Protein AF-A0A1F1Q9G0-F1 (afdb_monomer_lite)

Sequence (66 aa):
MGTAFIILDDKAKGNTCYALNGVGISCIPDSQLQADNQRQLSPHEIQPEPTPAMAPGRWIDERYQL

pLDDT: mean 72.0, std 10.39, range [53.03, 88.12]

Structure (mmCIF, N/CA/C/O backbone):
data_AF-A0A1F1Q9G0-F1
#
_entry.id   AF-A0A1F1Q9G0-F1
#
loop_
_atom_site.group_PDB
_atom_site.id
_atom_site.type_symbol
_atom_site.label_atom_id
_atom_site.label_alt_id
_atom_site.label_comp_id
_atom_site.label_asym_id
_atom_site.label_entity_id
_atom_site.label_seq_id
_atom_site.pdbx_PDB_ins_code
_atom_site.Cartn_x
_atom_site.Cartn_y
_atom_site.Cartn_z
_atom_site.occupancy
_atom_site.B_iso_or_equiv
_atom_site.auth_seq_id
_atom_site.auth_comp_id
_atom_site.auth_asym_id
_atom_site.auth_atom_id
_atom_site.pdbx_PDB_model_num
ATOM 1 N N . MET A 1 1 ? 12.614 -15.038 -21.061 1.00 53.03 1 MET A N 1
ATOM 2 C CA . MET A 1 1 ? 11.947 -13.720 -21.121 1.00 53.03 1 MET A CA 1
ATOM 3 C C . MET A 1 1 ? 11.845 -13.216 -19.691 1.00 53.03 1 MET A C 1
ATOM 5 O O . MET A 1 1 ? 11.164 -13.854 -18.903 1.00 53.03 1 MET A O 1
ATOM 9 N N . GLY A 1 2 ? 12.625 -12.203 -19.311 1.00 59.91 2 GLY A N 1
ATOM 10 C CA . GLY A 1 2 ? 12.634 -11.699 -17.935 1.00 59.91 2 GLY A CA 1
ATOM 11 C C . GLY A 1 2 ? 11.437 -10.787 -17.696 1.00 59.91 2 GLY A C 1
ATOM 12 O O . GLY A 1 2 ? 11.263 -9.808 -18.415 1.00 59.91 2 GLY A O 1
ATOM 13 N N . THR A 1 3 ? 10.606 -11.105 -16.710 1.00 68.56 3 THR A N 1
ATOM 14 C CA . THR A 1 3 ? 9.584 -10.187 -16.201 1.00 68.56 3 THR A CA 1
ATOM 15 C C . THR A 1 3 ? 10.284 -9.022 -15.512 1.00 68.56 3 THR A C 1
ATOM 17 O O . THR A 1 3 ? 10.882 -9.195 -14.452 1.00 68.56 3 THR A O 1
ATOM 20 N N . ALA A 1 4 ? 10.247 -7.843 -16.129 1.00 71.31 4 ALA A N 1
ATOM 21 C CA . ALA A 1 4 ? 10.731 -6.620 -15.503 1.00 71.31 4 ALA A CA 1
ATOM 22 C C . ALA A 1 4 ? 9.701 -6.128 -14.477 1.00 71.31 4 ALA A C 1
ATOM 24 O O . ALA A 1 4 ? 8.520 -5.978 -14.803 1.00 71.31 4 ALA A O 1
ATOM 25 N N . PHE A 1 5 ? 10.170 -5.880 -13.258 1.00 79.88 5 PHE A N 1
ATOM 26 C CA . PHE A 1 5 ? 9.391 -5.336 -12.155 1.00 79.88 5 PHE A CA 1
ATOM 27 C C . PHE A 1 5 ? 9.891 -3.935 -11.823 1.00 79.88 5 PHE A C 1
ATOM 29 O O . PHE A 1 5 ? 11.100 -3.716 -11.743 1.00 79.88 5 PHE A O 1
ATOM 36 N N . ILE A 1 6 ? 8.966 -2.994 -11.654 1.00 84.31 6 ILE A N 1
ATOM 37 C CA . ILE A 1 6 ? 9.269 -1.587 -11.396 1.00 84.31 6 ILE A CA 1
ATOM 38 C C . ILE A 1 6 ? 8.750 -1.234 -10.006 1.00 84.31 6 ILE A C 1
ATOM 40 O O . ILE A 1 6 ? 7.601 -1.526 -9.672 1.00 84.31 6 ILE A O 1
ATOM 44 N N . ILE A 1 7 ? 9.601 -0.588 -9.214 1.00 85.62 7 ILE A N 1
ATOM 45 C CA . ILE A 1 7 ? 9.219 0.005 -7.935 1.00 85.62 7 ILE A CA 1
ATOM 46 C C . ILE A 1 7 ? 8.944 1.484 -8.194 1.00 85.62 7 ILE A C 1
ATOM 48 O O . ILE A 1 7 ? 9.811 2.197 -8.700 1.00 85.62 7 ILE A O 1
ATOM 52 N N . LEU A 1 8 ? 7.733 1.926 -7.876 1.00 83.38 8 LEU A N 1
ATOM 53 C CA . LEU A 1 8 ? 7.325 3.322 -7.920 1.00 83.38 8 LEU A CA 1
ATOM 54 C C . LEU A 1 8 ? 7.105 3.787 -6.487 1.00 83.38 8 LEU A C 1
ATOM 56 O O . LEU A 1 8 ? 6.163 3.355 -5.835 1.00 83.38 8 LEU A O 1
ATOM 60 N N . ASP A 1 9 ? 7.982 4.648 -6.000 1.00 84.06 9 ASP A N 1
ATOM 61 C CA . ASP A 1 9 ? 7.873 5.240 -4.673 1.00 84.06 9 ASP A CA 1
ATOM 62 C C . ASP A 1 9 ? 7.280 6.648 -4.818 1.00 84.06 9 ASP A C 1
ATOM 64 O O . ASP A 1 9 ? 7.884 7.520 -5.448 1.00 84.06 9 ASP A O 1
ATOM 68 N N . ASP A 1 10 ? 6.068 6.855 -4.301 1.00 81.00 10 ASP A N 1
ATOM 69 C CA . ASP A 1 10 ? 5.405 8.157 -4.308 1.00 81.00 10 ASP A CA 1
ATOM 70 C C . ASP A 1 10 ? 5.475 8.765 -2.904 1.00 81.00 10 ASP A C 1
ATOM 72 O O . ASP A 1 10 ? 4.609 8.571 -2.046 1.00 81.00 10 ASP A O 1
ATOM 76 N N . LYS A 1 11 ? 6.536 9.544 -2.669 1.00 76.56 11 LYS A N 1
ATOM 77 C CA . LYS A 1 11 ? 6.742 10.259 -1.401 1.00 76.56 11 LYS A CA 1
ATOM 78 C C . LYS A 1 11 ? 5.653 11.281 -1.082 1.00 76.56 11 LYS A C 1
ATOM 80 O O . LYS A 1 11 ? 5.468 11.602 0.088 1.00 76.56 11 LYS A O 1
ATOM 85 N N . ALA A 1 12 ? 4.939 11.799 -2.083 1.00 78.25 12 ALA A N 1
ATOM 86 C CA . ALA A 1 12 ? 3.873 12.772 -1.858 1.00 78.25 12 ALA A CA 1
ATOM 87 C C . ALA A 1 12 ? 2.631 12.121 -1.230 1.00 78.25 12 ALA A C 1
ATOM 89 O O . ALA A 1 12 ? 1.957 12.741 -0.408 1.00 78.25 12 ALA A O 1
ATOM 90 N N . LYS A 1 13 ? 2.338 10.870 -1.598 1.00 78.50 13 LYS A N 1
ATOM 91 C CA . LYS A 1 13 ? 1.242 10.067 -1.048 1.00 78.50 13 LYS A CA 1
ATOM 92 C C . LYS A 1 13 ? 1.683 9.100 0.047 1.00 78.50 13 LYS A C 1
ATOM 94 O O . LYS A 1 13 ? 0.815 8.517 0.694 1.00 78.50 13 LYS A O 1
ATOM 99 N N . GLY A 1 14 ? 2.989 8.944 0.261 1.00 83.44 14 GLY A N 1
ATOM 100 C CA . GLY A 1 14 ? 3.553 8.027 1.249 1.00 83.44 14 GLY A CA 1
ATOM 101 C C . GLY A 1 14 ? 3.177 6.581 0.944 1.00 83.44 14 GLY A C 1
ATOM 102 O O . GLY A 1 14 ? 2.684 5.872 1.823 1.00 83.44 14 GLY A O 1
ATOM 103 N N . ASN A 1 15 ? 3.299 6.169 -0.319 1.00 86.44 15 ASN A N 1
ATOM 104 C CA . ASN A 1 15 ? 3.070 4.791 -0.725 1.00 86.44 15 ASN A CA 1
ATOM 105 C C . ASN A 1 15 ? 4.167 4.280 -1.664 1.00 86.44 15 ASN A C 1
ATOM 107 O O . ASN A 1 15 ? 4.729 5.007 -2.483 1.00 86.44 15 ASN A O 1
ATOM 111 N N . THR A 1 16 ? 4.428 2.983 -1.557 1.00 87.44 16 THR A N 1
ATOM 112 C CA . THR A 1 16 ? 5.297 2.252 -2.469 1.00 87.44 16 THR A CA 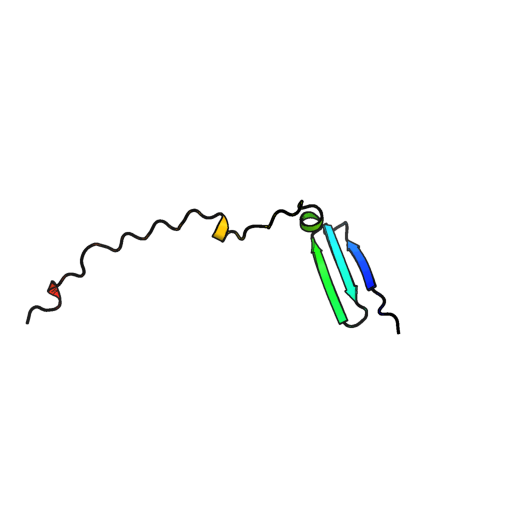1
ATOM 113 C C . THR A 1 16 ? 4.436 1.335 -3.323 1.00 87.44 16 THR A C 1
ATOM 115 O O . THR A 1 16 ? 3.715 0.465 -2.828 1.00 87.44 16 THR A O 1
ATOM 118 N N . CYS A 1 17 ? 4.507 1.534 -4.631 1.00 87.69 17 CYS A N 1
ATOM 119 C CA . CYS A 1 17 ? 3.823 0.745 -5.633 1.00 87.69 17 CYS A CA 1
ATOM 120 C C . CYS A 1 17 ? 4.792 -0.168 -6.382 1.00 87.69 17 CYS A C 1
ATOM 122 O O . CYS A 1 17 ? 5.940 0.152 -6.676 1.00 87.69 17 CYS A O 1
ATOM 124 N N . TYR A 1 18 ? 4.266 -1.321 -6.742 1.00 86.81 18 TYR A N 1
ATOM 125 C CA . TYR A 1 18 ? 4.946 -2.426 -7.371 1.00 86.81 18 TYR A CA 1
ATOM 126 C C . TYR A 1 18 ? 4.229 -2.725 -8.679 1.00 86.81 18 TYR A C 1
ATOM 128 O O . TYR A 1 18 ? 3.085 -3.184 -8.667 1.00 86.81 18 TYR A O 1
ATOM 136 N N . ALA A 1 19 ? 4.874 -2.428 -9.804 1.00 86.38 19 ALA A N 1
ATOM 137 C CA . ALA A 1 19 ? 4.294 -2.597 -11.128 1.00 86.38 19 ALA A CA 1
ATOM 138 C C . ALA A 1 19 ? 4.969 -3.745 -11.881 1.00 86.38 19 ALA A C 1
ATOM 140 O O . ALA A 1 19 ? 6.182 -3.760 -12.108 1.00 86.38 19 ALA A O 1
ATOM 141 N N . LEU A 1 20 ? 4.145 -4.698 -12.307 1.00 84.06 20 LEU A N 1
ATOM 142 C CA . LEU A 1 20 ? 4.506 -5.761 -13.233 1.00 84.06 20 LEU A CA 1
ATOM 143 C C . LEU A 1 20 ? 4.025 -5.332 -14.617 1.00 84.06 20 LEU A C 1
ATOM 145 O O . LEU A 1 20 ? 2.819 -5.174 -14.825 1.00 84.06 20 LEU A O 1
ATOM 149 N N . ASN A 1 21 ? 4.956 -5.132 -15.553 1.00 80.44 21 ASN A N 1
ATOM 150 C CA . ASN A 1 21 ? 4.648 -4.640 -16.898 1.00 80.44 21 ASN A CA 1
ATOM 151 C C . ASN A 1 21 ? 3.557 -5.490 -17.575 1.00 80.44 21 ASN A C 1
ATOM 153 O O . ASN A 1 21 ? 3.814 -6.612 -18.003 1.00 80.44 21 ASN A O 1
ATOM 157 N N . GLY A 1 22 ? 2.340 -4.944 -17.662 1.00 73.38 22 GLY A N 1
ATOM 158 C CA . GLY A 1 22 ? 1.194 -5.581 -18.317 1.00 73.38 22 GLY A CA 1
ATOM 159 C C . GLY A 1 22 ? 0.405 -6.593 -17.477 1.00 73.38 22 GLY A C 1
ATOM 160 O O . GLY A 1 22 ? -0.542 -7.169 -18.001 1.00 73.38 22 GLY A O 1
ATOM 161 N N . VAL A 1 23 ? 0.754 -6.813 -16.202 1.00 83.88 23 VAL A N 1
ATOM 162 C CA . VAL A 1 23 ? 0.067 -7.796 -15.334 1.00 83.88 23 VAL A CA 1
ATOM 163 C C . VAL A 1 23 ? -0.732 -7.115 -14.227 1.00 83.88 23 VAL A C 1
ATOM 165 O O . VAL A 1 23 ? -1.849 -7.528 -13.930 1.00 83.88 23 VAL A O 1
ATOM 168 N N . GLY A 1 24 ? -0.189 -6.057 -13.624 1.00 81.94 24 GLY A N 1
ATOM 169 C CA . GLY A 1 24 ? -0.883 -5.349 -12.555 1.00 81.94 24 GLY A CA 1
ATOM 170 C C . GLY A 1 24 ? 0.024 -4.440 -11.742 1.00 81.94 24 GLY A C 1
ATOM 171 O O . GLY A 1 24 ? 1.252 -4.491 -11.847 1.00 81.94 24 GLY A O 1
ATOM 172 N N . ILE A 1 25 ? -0.614 -3.602 -10.930 1.00 88.12 25 ILE A N 1
ATOM 173 C CA . ILE A 1 25 ? 0.038 -2.676 -10.008 1.00 88.12 25 ILE A CA 1
ATOM 174 C C . ILE A 1 25 ? -0.513 -2.962 -8.611 1.00 88.12 25 ILE A C 1
ATOM 176 O O . ILE A 1 25 ? -1.728 -3.025 -8.431 1.00 88.12 25 ILE A O 1
ATOM 180 N N . SER A 1 26 ? 0.374 -3.136 -7.634 1.00 85.81 26 SER A N 1
ATOM 181 C CA . SER A 1 26 ? 0.025 -3.282 -6.219 1.00 85.81 26 SER A CA 1
ATOM 182 C C . SER A 1 26 ? 0.679 -2.163 -5.422 1.00 85.81 26 SER A C 1
ATOM 184 O O . SER A 1 26 ? 1.882 -1.967 -5.543 1.00 85.81 26 SER A O 1
ATOM 186 N N . CYS A 1 27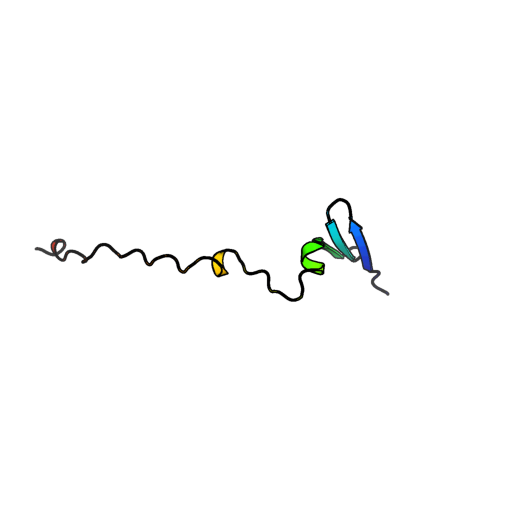 ? -0.090 -1.423 -4.627 1.00 88.00 27 CYS A N 1
ATOM 187 C CA . CYS A 1 27 ? 0.410 -0.297 -3.841 1.00 88.00 27 CYS A CA 1
ATOM 188 C C . CYS A 1 27 ? 0.222 -0.554 -2.351 1.00 88.00 27 CYS A C 1
ATOM 190 O O . CYS A 1 27 ? -0.870 -0.916 -1.915 1.00 88.00 27 CYS A O 1
ATOM 192 N N . ILE A 1 28 ? 1.278 -0.321 -1.578 1.00 85.94 28 ILE A N 1
ATOM 193 C CA . ILE A 1 28 ? 1.302 -0.472 -0.126 1.00 85.94 28 ILE A CA 1
ATOM 194 C C . ILE A 1 28 ? 1.664 0.892 0.478 1.00 85.94 28 ILE A C 1
ATOM 196 O O . ILE A 1 28 ? 2.644 1.494 0.044 1.00 85.94 28 ILE A O 1
ATOM 200 N N . PRO A 1 29 ? 0.894 1.422 1.443 1.00 84.81 29 PRO A N 1
ATOM 201 C CA . PRO A 1 29 ? 1.270 2.654 2.129 1.00 84.81 29 PRO A CA 1
ATOM 202 C C . PRO A 1 29 ? 2.543 2.440 2.958 1.00 84.81 29 PRO A C 1
ATOM 204 O O . PRO A 1 29 ? 2.711 1.400 3.593 1.00 84.81 29 PRO A O 1
ATOM 207 N N . ASP A 1 30 ? 3.425 3.436 2.996 1.00 80.56 30 ASP A N 1
ATOM 208 C CA . ASP A 1 30 ? 4.734 3.339 3.655 1.00 80.56 30 ASP A CA 1
ATOM 209 C C . ASP A 1 30 ? 4.614 3.096 5.167 1.00 80.56 30 ASP A C 1
ATOM 211 O O . ASP A 1 30 ? 5.480 2.462 5.771 1.00 80.56 30 ASP A O 1
ATOM 215 N N . SER A 1 31 ? 3.501 3.518 5.777 1.00 76.19 31 SER A N 1
ATOM 216 C CA . SER A 1 31 ? 3.179 3.206 7.173 1.00 76.19 31 SER A CA 1
ATOM 217 C C . SER A 1 31 ? 3.084 1.702 7.442 1.00 76.19 31 SER A C 1
ATOM 219 O O . SER A 1 31 ? 3.440 1.267 8.530 1.00 76.19 31 SER A O 1
ATOM 221 N N . GLN A 1 32 ? 2.661 0.903 6.458 1.00 74.38 32 GLN A N 1
ATOM 222 C CA . GLN A 1 32 ? 2.623 -0.562 6.552 1.00 74.38 32 GLN A CA 1
ATOM 223 C C . GLN A 1 32 ? 3.985 -1.201 6.264 1.00 74.38 32 GLN A C 1
ATOM 225 O O . GLN A 1 32 ? 4.221 -2.330 6.677 1.00 74.38 32 GLN A O 1
ATOM 230 N N . LEU A 1 33 ? 4.884 -0.505 5.560 1.00 74.75 33 LEU A N 1
ATOM 231 C CA . LEU A 1 33 ? 6.244 -0.997 5.311 1.00 74.75 33 LEU A CA 1
ATOM 232 C C . LEU A 1 33 ? 7.138 -0.837 6.544 1.00 74.75 33 LEU A C 1
ATOM 234 O O . LEU A 1 33 ? 8.047 -1.636 6.746 1.00 74.75 33 LEU A O 1
ATOM 238 N N . GLN A 1 34 ? 6.879 0.190 7.359 1.00 68.81 34 GLN A N 1
ATOM 239 C CA . GLN A 1 34 ? 7.568 0.425 8.632 1.00 68.81 34 GLN A CA 1
ATOM 240 C C . GLN A 1 34 ? 6.835 -0.145 9.850 1.00 68.81 34 GLN A C 1
ATOM 242 O O . GLN A 1 34 ? 7.406 -0.145 10.940 1.00 68.81 34 GLN A O 1
ATOM 247 N N . ALA A 1 35 ? 5.595 -0.621 9.699 1.00 62.88 35 ALA A N 1
ATOM 248 C CA . ALA A 1 35 ? 4.889 -1.318 10.765 1.00 62.88 35 ALA A CA 1
ATOM 249 C C . ALA A 1 35 ? 5.617 -2.640 11.064 1.00 62.88 35 ALA A C 1
ATOM 251 O O . ALA A 1 35 ? 5.470 -3.631 10.354 1.00 62.88 35 ALA A O 1
ATOM 252 N N . ASP A 1 36 ? 6.453 -2.617 12.101 1.00 55.62 36 ASP A N 1
ATOM 253 C CA . ASP A 1 36 ? 7.283 -3.717 12.594 1.00 55.62 36 ASP A CA 1
ATOM 254 C C . ASP A 1 36 ? 6.450 -4.976 12.858 1.00 55.62 36 ASP A C 1
ATOM 256 O O . ASP A 1 36 ? 5.897 -5.090 13.938 1.00 55.62 36 ASP A O 1
ATOM 260 N N . ASN A 1 37 ? 6.293 -5.880 11.877 1.00 61.81 37 ASN A N 1
ATOM 261 C CA . ASN A 1 37 ? 5.620 -7.200 11.946 1.00 61.81 37 ASN A CA 1
ATOM 262 C C . ASN A 1 37 ? 4.298 -7.292 12.747 1.00 61.81 37 ASN A C 1
ATOM 264 O O . ASN A 1 37 ? 3.802 -8.384 13.041 1.00 61.81 37 ASN A O 1
ATOM 268 N N . GLN A 1 38 ? 3.700 -6.163 13.102 1.00 63.31 38 GLN A N 1
ATOM 269 C CA . GLN A 1 38 ? 2.534 -6.076 13.947 1.00 63.31 38 GLN A CA 1
ATOM 270 C C . GLN A 1 38 ? 1.345 -6.205 13.021 1.00 63.31 38 GLN A C 1
ATOM 272 O O . GLN A 1 38 ? 1.098 -5.361 12.161 1.00 63.31 38 GLN A O 1
ATOM 277 N N . ARG 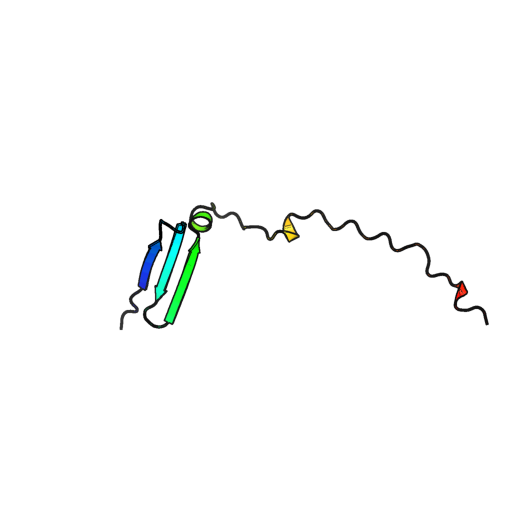A 1 39 ? 0.616 -7.312 13.177 1.00 68.81 39 ARG A N 1
ATOM 278 C CA . ARG A 1 39 ? -0.666 -7.488 12.504 1.00 68.81 39 ARG A CA 1
ATOM 279 C C . ARG A 1 39 ? -1.526 -6.266 12.800 1.00 68.81 39 ARG A C 1
ATOM 281 O O . ARG A 1 39 ? -1.828 -5.990 13.959 1.00 68.81 39 ARG A O 1
ATOM 288 N N . GLN A 1 40 ? -1.929 -5.556 11.752 1.00 67.31 40 GLN A N 1
ATOM 289 C CA . GLN A 1 40 ? -2.933 -4.515 11.882 1.00 67.31 40 GLN A CA 1
ATOM 290 C C . GLN A 1 40 ? -4.265 -5.198 12.202 1.00 67.31 40 GLN A C 1
ATOM 292 O O . GLN A 1 40 ? -4.902 -5.774 11.320 1.00 67.31 40 GLN A O 1
ATOM 297 N N . LEU A 1 41 ? -4.638 -5.182 13.480 1.00 67.75 41 LEU A N 1
ATOM 298 C CA . LEU A 1 41 ? -5.904 -5.723 13.958 1.00 67.75 41 LEU A CA 1
ATOM 299 C C . LEU A 1 41 ? -7.048 -4.971 13.276 1.00 67.75 41 LEU A C 1
ATOM 301 O O . LEU A 1 41 ? -7.050 -3.738 13.190 1.00 67.75 41 LEU A O 1
ATOM 305 N N . SER A 1 42 ? -8.022 -5.716 12.771 1.00 67.81 42 SER A N 1
ATOM 306 C CA . SER A 1 42 ? -9.256 -5.125 12.271 1.00 67.81 42 SER A CA 1
ATOM 307 C C . 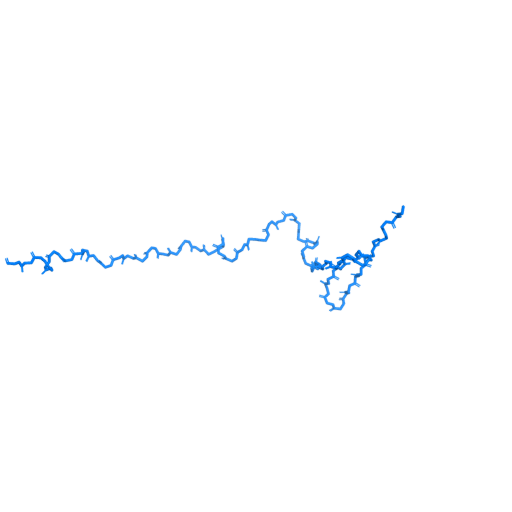SER A 1 42 ? -9.969 -4.413 13.426 1.00 67.81 42 SER A C 1
ATOM 309 O O . SER A 1 42 ? -9.907 -4.887 14.558 1.00 67.81 42 SER A O 1
ATOM 311 N N . PRO A 1 43 ? -10.722 -3.325 13.183 1.00 64.81 43 PRO A N 1
ATOM 312 C CA . PRO A 1 43 ? -11.420 -2.596 14.249 1.00 64.81 43 PRO A CA 1
ATOM 313 C C . PRO A 1 43 ? -12.322 -3.478 15.128 1.00 64.81 43 PRO A C 1
ATOM 315 O O . PRO A 1 43 ? -12.522 -3.195 16.303 1.00 64.81 43 PRO A O 1
ATOM 318 N N . HIS A 1 44 ? -12.852 -4.567 14.568 1.00 67.00 44 HIS A N 1
ATOM 319 C CA . HIS A 1 44 ? -13.676 -5.553 15.270 1.00 67.00 44 HIS A CA 1
ATOM 320 C C . HIS A 1 44 ? -12.893 -6.435 16.256 1.00 67.00 44 HIS A C 1
ATOM 322 O O . HIS A 1 44 ? -13.500 -6.998 17.154 1.00 67.00 44 HIS A O 1
ATOM 328 N N . GLU A 1 45 ? -11.570 -6.548 16.113 1.00 67.44 45 GLU A N 1
ATOM 329 C CA . GLU A 1 45 ? -10.697 -7.313 17.017 1.00 67.44 45 GLU A CA 1
ATOM 330 C C . GLU A 1 45 ? -10.231 -6.481 18.226 1.00 67.44 45 GLU A C 1
ATOM 332 O O . GLU A 1 45 ? -9.766 -7.036 19.216 1.00 67.44 45 GLU A O 1
ATOM 337 N N . ILE A 1 46 ? -10.353 -5.150 18.151 1.00 70.00 46 ILE A N 1
ATOM 338 C CA . ILE A 1 46 ? -10.023 -4.203 19.234 1.00 70.00 46 ILE A CA 1
ATOM 339 C C . ILE A 1 46 ? -11.289 -3.768 19.986 1.00 70.00 46 ILE A C 1
ATOM 341 O O . ILE A 1 46 ? -11.214 -3.179 21.066 1.00 70.00 46 ILE A O 1
ATOM 345 N N . GLN A 1 47 ? -12.467 -4.024 19.411 1.00 70.44 47 GLN A N 1
ATOM 346 C CA . GLN A 1 47 ? -13.716 -3.724 20.085 1.00 70.44 47 GLN A CA 1
ATOM 347 C C . GLN A 1 47 ? -13.901 -4.682 21.266 1.00 70.44 47 GLN A C 1
ATOM 349 O O . GLN A 1 47 ? -13.734 -5.892 21.098 1.00 70.44 47 GLN A O 1
ATOM 354 N N . PRO A 1 48 ? -14.251 -4.163 22.458 1.00 70.56 48 PRO A N 1
ATOM 355 C CA . PRO A 1 48 ? -14.706 -5.023 23.537 1.00 70.56 48 PRO A CA 1
ATOM 356 C C . PRO A 1 48 ? -15.887 -5.845 23.024 1.00 70.56 48 PRO A C 1
ATOM 358 O O . PRO A 1 48 ? -16.685 -5.343 22.225 1.00 70.56 48 PRO A O 1
ATOM 361 N N . GLU A 1 49 ? -15.967 -7.106 23.458 1.00 68.44 49 GLU A N 1
ATOM 362 C CA . GLU A 1 49 ? -17.075 -7.995 23.115 1.00 68.44 49 GLU A CA 1
ATOM 363 C C . GLU A 1 49 ? -18.390 -7.210 23.249 1.00 68.44 49 GLU A C 1
ATOM 365 O O . GLU A 1 49 ? -18.589 -6.552 24.280 1.00 68.44 49 GLU A O 1
ATOM 370 N N . PRO A 1 50 ? -19.242 -7.173 22.205 1.00 66.75 50 PRO A N 1
ATOM 371 C CA . PRO A 1 50 ? -20.490 -6.437 22.285 1.00 66.75 50 PRO A CA 1
ATOM 372 C C . PRO A 1 50 ? -21.235 -6.962 23.502 1.00 66.75 50 PRO A C 1
ATOM 374 O O . PRO A 1 50 ? -21.503 -8.160 23.567 1.00 66.75 50 PRO A O 1
ATOM 377 N N . THR A 1 51 ? -21.525 -6.081 24.469 1.00 70.62 51 THR A N 1
ATOM 378 C CA . THR A 1 51 ? -22.298 -6.436 25.661 1.00 70.62 51 THR A CA 1
ATOM 379 C C . THR A 1 51 ? -23.483 -7.265 25.189 1.00 70.62 51 THR A C 1
ATOM 381 O O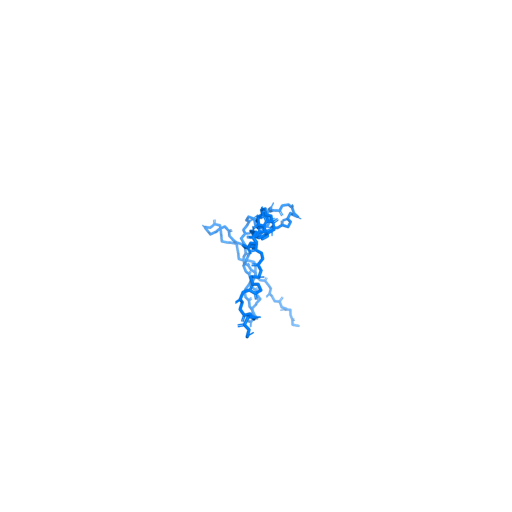 . THR A 1 51 ? -24.288 -6.733 24.412 1.00 70.62 51 THR A O 1
ATOM 384 N N . PRO A 1 52 ? -23.580 -8.549 25.582 1.00 65.56 52 PRO A N 1
ATOM 385 C CA . PRO A 1 52 ? -24.667 -9.393 25.135 1.00 65.56 52 PRO A CA 1
ATOM 386 C C . PRO A 1 52 ? -25.961 -8.651 25.429 1.00 65.56 52 PRO A C 1
ATOM 388 O O . PRO A 1 52 ? -26.203 -8.263 26.576 1.00 65.56 52 PRO A O 1
ATOM 391 N N . ALA A 1 53 ? -26.755 -8.369 24.394 1.00 67.69 53 ALA A N 1
ATOM 392 C CA . ALA A 1 53 ? -28.060 -7.770 24.594 1.00 67.69 53 ALA A CA 1
ATOM 393 C C . ALA A 1 53 ? -28.818 -8.732 25.505 1.00 67.69 53 ALA A C 1
ATOM 395 O O . ALA A 1 53 ? -29.123 -9.858 25.110 1.00 67.69 53 ALA A O 1
ATOM 396 N N . MET A 1 54 ? -29.031 -8.316 26.751 1.00 58.91 54 MET A N 1
ATOM 397 C CA . MET A 1 54 ? -29.789 -9.077 27.723 1.00 58.91 54 MET A CA 1
ATOM 398 C C . MET A 1 54 ? -31.183 -9.215 27.114 1.00 58.91 54 MET A C 1
ATOM 400 O O . MET A 1 54 ? -31.940 -8.244 27.076 1.00 58.91 54 MET A O 1
ATOM 404 N N . ALA A 1 55 ? -31.465 -10.372 26.508 1.00 62.31 55 ALA A N 1
ATOM 405 C CA . ALA A 1 55 ? -32.743 -10.607 25.861 1.00 62.31 55 ALA A CA 1
ATOM 406 C C . ALA A 1 55 ? -33.822 -10.340 26.920 1.00 62.31 55 ALA A C 1
ATOM 408 O O . ALA A 1 55 ? -33.706 -10.891 28.023 1.00 62.31 55 ALA A O 1
ATOM 409 N N . PRO A 1 56 ? -34.805 -9.458 26.651 1.00 61.06 56 PRO A N 1
ATOM 410 C CA . PRO A 1 56 ? -35.863 -9.179 27.606 1.00 61.06 56 PRO A CA 1
ATOM 411 C C . PRO A 1 56 ? -36.436 -10.506 28.099 1.00 61.06 56 PRO A C 1
ATOM 413 O O . PRO A 1 56 ? -36.746 -11.401 27.310 1.00 61.06 56 PRO A O 1
ATOM 416 N N . GLY A 1 57 ? -36.435 -10.656 29.424 1.00 59.56 57 GLY A N 1
ATOM 417 C CA . GLY A 1 57 ? -36.704 -11.917 30.090 1.00 59.56 57 GLY A CA 1
ATOM 418 C C . GLY A 1 57 ? -38.030 -12.535 29.660 1.00 59.56 57 GLY A C 1
ATOM 419 O O . GLY A 1 57 ? -39.003 -11.829 29.429 1.00 59.56 57 GLY A O 1
ATOM 420 N N . ARG A 1 58 ? -38.022 -13.873 29.635 1.00 61.09 58 ARG A N 1
ATOM 421 C CA . ARG A 1 58 ? -39.151 -14.785 29.411 1.00 61.09 58 ARG A CA 1
ATOM 422 C C . ARG A 1 58 ? -39.944 -14.514 28.131 1.00 61.09 58 ARG A C 1
ATOM 424 O O . ARG A 1 58 ? -40.739 -13.588 28.030 1.00 61.09 58 ARG A O 1
ATOM 431 N N . TRP A 1 59 ? -39.840 -15.465 27.206 1.00 59.66 59 TRP A N 1
ATOM 432 C CA . TRP A 1 59 ? -40.941 -15.783 26.305 1.00 59.66 59 TRP A CA 1
ATOM 433 C C . TRP A 1 59 ? -42.191 -16.003 27.169 1.00 59.66 59 TRP A C 1
ATOM 435 O O . TRP A 1 59 ? -42.289 -16.995 27.885 1.00 59.66 59 TRP A O 1
ATOM 445 N N . ILE A 1 60 ? -43.083 -15.018 27.206 1.00 60.25 60 ILE A N 1
ATOM 446 C CA . ILE A 1 60 ? -44.368 -15.118 27.891 1.00 60.25 60 ILE A CA 1
ATOM 447 C C . ILE A 1 60 ? -45.158 -16.267 27.257 1.00 60.25 60 ILE A C 1
ATOM 449 O O . ILE A 1 60 ? -45.548 -16.203 26.091 1.00 60.25 60 ILE A O 1
ATOM 453 N N . ASP A 1 61 ? -45.381 -17.314 28.050 1.00 59.75 61 ASP A N 1
ATOM 454 C CA . ASP A 1 61 ? -46.261 -18.463 27.781 1.00 59.75 61 ASP A CA 1
ATOM 455 C C . ASP A 1 61 ? -47.736 -18.036 27.566 1.00 59.75 61 ASP A C 1
ATOM 457 O O . ASP A 1 61 ? -48.558 -18.804 27.082 1.00 59.75 61 ASP A O 1
ATOM 461 N N . GLU A 1 62 ? -48.057 -16.764 27.831 1.00 58.28 62 GLU A N 1
ATOM 462 C CA . GLU A 1 62 ? -49.366 -16.106 27.663 1.00 58.28 62 GLU A CA 1
ATOM 463 C C . GLU A 1 62 ? -49.925 -16.179 26.222 1.00 58.28 62 GLU A C 1
ATOM 465 O O . GLU A 1 62 ? -51.092 -15.879 25.983 1.00 58.28 62 GLU A O 1
ATOM 470 N N . ARG A 1 63 ? -49.110 -16.549 25.221 1.00 57.66 63 ARG A N 1
ATOM 471 C CA . ARG A 1 63 ? -49.564 -16.720 23.824 1.00 57.66 63 ARG A CA 1
ATOM 472 C C . ARG A 1 63 ? -50.193 -18.086 23.530 1.00 57.66 63 ARG A C 1
ATOM 474 O O . ARG A 1 63 ? -50.716 -18.257 22.432 1.00 57.66 63 ARG A O 1
ATOM 481 N N . TYR A 1 64 ? -50.169 -19.026 24.475 1.00 56.66 64 TYR A N 1
ATOM 482 C CA . TYR A 1 64 ? -50.843 -20.324 24.372 1.00 56.66 64 TYR A CA 1
ATOM 483 C C . TYR A 1 64 ? -51.823 -20.532 25.537 1.00 56.66 64 TYR A C 1
ATOM 485 O O . TYR A 1 64 ? -51.754 -21.525 26.252 1.00 56.66 64 TYR A O 1
ATOM 493 N N . GLN A 1 65 ? -52.761 -19.607 25.734 1.00 59.19 65 GLN A N 1
ATOM 494 C CA . GLN A 1 65 ? -53.984 -19.902 26.486 1.00 59.19 65 GLN A CA 1
ATOM 495 C C . GLN A 1 65 ? -55.135 -20.073 25.485 1.00 59.19 65 GLN A C 1
ATOM 497 O O . GLN A 1 65 ? -55.603 -19.094 24.904 1.00 59.19 65 GLN A O 1
ATOM 502 N N . LEU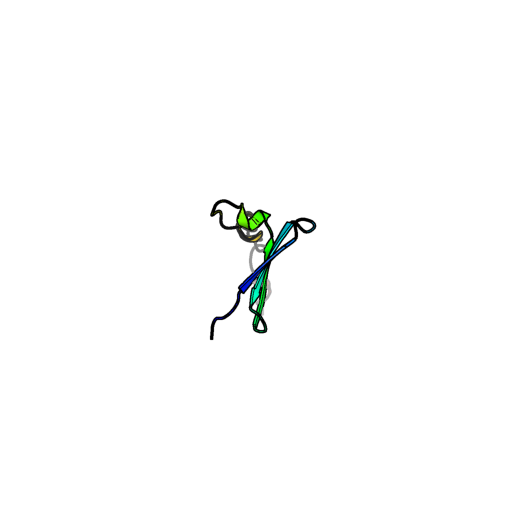 A 1 66 ? -55.514 -21.335 25.249 1.00 59.09 66 LEU A N 1
ATOM 503 C CA . LEU A 1 66 ? -56.748 -21.767 24.580 1.00 59.09 66 LEU A CA 1
ATOM 504 C C . LEU A 1 66 ? -57.808 -22.086 25.637 1.00 59.09 66 LEU A C 1
ATOM 506 O O . LEU A 1 66 ? -57.437 -22.746 26.635 1.00 59.09 66 LEU A O 1
#

Foldseek 3Di:
DDFDKDWDQDPVQQKIWIDGVPPDIDIDHVCVVPPPPDPPDDPVRVDDDPPPPPPPDDPPPVVPDD

Secondary structure (DSSP, 8-state):
----EEEEEETTTTEEEEEETTTEEEEEEHHHHSS-S-----HHHHS-------PPS---GGGG--

Radius of gyration: 26.1 Å; chains: 1; bounding box: 69×34×51 Å